Protein AF-A0A9W9X2H2-F1 (afdb_monomer_lite)

pLDDT: mean 74.84, std 13.7, range [44.25, 94.25]

Organism: NCBI:txid2819901

Radius of gyration: 15.93 Å; chains: 1; bounding box: 42×38×44 Å

Secondary structure (DSSP, 8-state):
-HHHHHTT-S----TT-EEEEE-TTSSEEEEE---S---TTT---HHHHHHHHTTS--EEE-TTS-EEEEE-B-STTTEEEPTTSPEEEEEE--SGGGTTTSTTTTPPPPTTS--HHHHHHHHHHHHHHHHHHHHHHHHHH-

Structure (mmCIF, N/CA/C/O backbone):
data_AF-A0A9W9X2H2-F1
#
_entry.id   AF-A0A9W9X2H2-F1
#
loop_
_atom_site.group_PDB
_atom_site.id
_atom_site.type_symbol
_atom_site.label_atom_id
_atom_site.label_alt_id
_atom_site.label_comp_id
_atom_site.label_asym_id
_atom_site.label_entity_id
_atom_site.label_seq_id
_atom_site.pdbx_PDB_ins_code
_atom_site.Cartn_x
_atom_site.Cartn_y
_atom_site.Cartn_z
_atom_site.occupancy
_atom_site.B_iso_or_equiv
_atom_site.auth_seq_id
_atom_site.auth_comp_id
_atom_site.auth_asym_id
_atom_site.auth_atom_id
_atom_site.pdbx_PDB_model_num
ATOM 1 N N . MET A 1 1 ? -9.889 6.282 -7.866 1.00 53.72 1 MET A N 1
ATOM 2 C CA . MET A 1 1 ? -9.322 7.041 -6.722 1.00 53.72 1 MET A CA 1
ATOM 3 C C . MET A 1 1 ? -9.933 8.408 -6.459 1.00 53.72 1 MET A C 1
ATOM 5 O O . MET A 1 1 ? -10.198 8.684 -5.300 1.00 53.72 1 MET A O 1
ATOM 9 N N . VAL A 1 2 ? -10.168 9.264 -7.461 1.00 52.53 2 VAL A N 1
ATOM 10 C CA . VAL A 1 2 ? -10.634 10.651 -7.226 1.00 52.53 2 VAL A CA 1
ATOM 11 C C . VAL A 1 2 ? -11.910 10.732 -6.373 1.00 52.53 2 VAL A C 1
ATOM 13 O O . VAL A 1 2 ? -11.973 11.534 -5.447 1.00 52.53 2 VAL A O 1
ATOM 16 N N . ALA A 1 3 ? -12.899 9.866 -6.616 1.00 53.56 3 ALA A N 1
ATOM 17 C CA . ALA A 1 3 ? -14.111 9.799 -5.793 1.00 53.56 3 ALA A CA 1
ATOM 18 C C . ALA A 1 3 ? -13.828 9.399 -4.327 1.00 53.56 3 ALA A C 1
ATOM 20 O O . ALA A 1 3 ? -14.447 9.939 -3.418 1.00 53.56 3 ALA A O 1
ATOM 21 N N . LEU A 1 4 ? -12.850 8.516 -4.088 1.00 57.25 4 LEU A N 1
ATOM 22 C CA . LEU A 1 4 ? -12.443 8.085 -2.741 1.00 57.25 4 LEU A CA 1
ATOM 23 C C . LEU A 1 4 ? -11.708 9.187 -1.980 1.00 57.25 4 LEU A C 1
ATOM 25 O O . LEU A 1 4 ? -11.921 9.355 -0.783 1.00 57.25 4 LEU A O 1
ATOM 29 N N . MET A 1 5 ? -10.874 9.955 -2.684 1.00 61.31 5 MET A N 1
ATOM 30 C CA . MET A 1 5 ? -10.209 11.134 -2.127 1.00 61.31 5 MET A CA 1
ATOM 31 C C . MET A 1 5 ? -11.241 12.216 -1.778 1.00 61.31 5 MET A C 1
ATOM 33 O O . MET A 1 5 ? -11.240 12.718 -0.657 1.00 61.31 5 MET A O 1
ATOM 37 N N . LYS A 1 6 ? -12.195 12.505 -2.683 1.00 55.41 6 LYS A N 1
ATOM 38 C CA . LYS A 1 6 ? -13.306 13.443 -2.423 1.00 55.41 6 LYS A CA 1
ATOM 39 C C . LYS A 1 6 ? -14.170 13.014 -1.232 1.00 55.41 6 LYS A C 1
ATOM 41 O O . LYS A 1 6 ? -14.561 13.857 -0.434 1.00 55.41 6 LYS A O 1
ATOM 46 N N . ALA A 1 7 ? -14.425 11.715 -1.082 1.00 58.50 7 ALA A N 1
ATOM 47 C CA . ALA A 1 7 ? -15.191 11.158 0.033 1.00 58.50 7 ALA A CA 1
ATOM 48 C C . ALA A 1 7 ? -14.388 11.036 1.347 1.00 58.50 7 ALA A C 1
ATOM 50 O O . ALA A 1 7 ? -14.921 10.531 2.331 1.00 58.50 7 ALA A O 1
ATOM 51 N N . ARG A 1 8 ? -13.114 11.470 1.377 1.00 58.75 8 ARG A N 1
ATOM 52 C CA . ARG A 1 8 ? -12.181 11.316 2.515 1.00 58.75 8 ARG A CA 1
ATOM 53 C C . ARG A 1 8 ? -11.972 9.863 2.969 1.00 58.75 8 ARG A C 1
ATOM 55 O O . ARG A 1 8 ? -11.545 9.621 4.093 1.00 58.75 8 ARG A O 1
ATOM 62 N N . VAL A 1 9 ? -12.241 8.905 2.084 1.00 52.03 9 VAL A N 1
ATOM 63 C CA . VAL A 1 9 ? -12.028 7.467 2.316 1.00 52.03 9 VAL A CA 1
ATOM 64 C C . VAL A 1 9 ? -10.550 7.108 2.139 1.00 52.03 9 VAL A C 1
ATOM 66 O O . VAL A 1 9 ? -10.048 6.209 2.803 1.00 52.03 9 VAL A O 1
ATOM 69 N N . LEU A 1 10 ? -9.834 7.838 1.275 1.00 51.19 10 LEU A N 1
ATOM 70 C CA . LEU A 1 10 ? -8.396 7.688 1.053 1.00 51.19 10 LEU A CA 1
ATOM 71 C C . LEU A 1 10 ? -7.652 8.913 1.604 1.00 51.19 10 LEU A C 1
ATOM 73 O O . LEU A 1 10 ? -7.893 10.029 1.142 1.00 51.19 10 LEU A O 1
ATOM 77 N N . LYS A 1 11 ? -6.738 8.706 2.562 1.00 56.28 11 LYS A N 1
ATOM 78 C CA . LYS A 1 11 ? -5.805 9.739 3.040 1.00 56.28 11 LYS A CA 1
ATOM 79 C C . LYS A 1 11 ? -4.448 9.563 2.365 1.00 56.28 11 LYS A C 1
ATOM 81 O O . LYS A 1 11 ? -3.912 8.460 2.344 1.00 56.28 11 LYS A O 1
ATOM 86 N N . VAL A 1 12 ? -3.899 10.655 1.839 1.00 58.06 12 VAL A N 1
ATOM 87 C CA . VAL A 1 12 ? -2.472 10.741 1.508 1.00 58.06 12 VAL A CA 1
ATOM 88 C C . VAL A 1 12 ? -1.753 10.992 2.829 1.00 58.06 12 VAL A C 1
ATOM 90 O O . VAL A 1 12 ? -2.105 11.933 3.536 1.00 58.06 12 VAL A O 1
ATOM 93 N N . LEU A 1 13 ? -0.848 10.096 3.213 1.00 56.31 13 LEU A N 1
ATOM 94 C CA . LEU A 1 13 ? -0.343 10.025 4.586 1.00 56.31 13 LEU A CA 1
ATOM 95 C C . LEU A 1 13 ? 1.057 10.624 4.776 1.00 56.31 13 LEU A C 1
ATOM 97 O O . LEU A 1 13 ? 1.567 10.573 5.888 1.00 56.31 13 LEU A O 1
ATOM 101 N N . ASN A 1 14 ? 1.677 11.203 3.746 1.00 59.59 14 ASN A N 1
ATOM 102 C CA . ASN A 1 14 ? 2.904 11.965 3.957 1.00 59.59 14 ASN A CA 1
ATOM 103 C C . ASN A 1 14 ? 2.548 13.365 4.504 1.00 59.59 14 ASN A C 1
ATOM 105 O O . ASN A 1 14 ? 1.806 14.082 3.826 1.00 59.59 14 ASN A O 1
ATOM 109 N N . PRO A 1 15 ? 3.044 13.776 5.687 1.00 55.41 15 PRO A N 1
ATOM 110 C CA . PRO A 1 15 ? 2.798 15.111 6.239 1.00 55.41 15 PRO A CA 1
ATOM 111 C C . PRO A 1 15 ? 3.217 16.255 5.306 1.00 55.41 15 PRO A C 1
ATOM 113 O O . PRO A 1 15 ? 2.592 17.315 5.331 1.00 55.41 15 PRO A O 1
ATOM 116 N N . ASP A 1 16 ? 4.214 16.019 4.449 1.00 60.78 16 ASP A N 1
ATOM 117 C CA . ASP A 1 16 ? 4.731 17.006 3.497 1.00 60.78 16 ASP A CA 1
ATOM 118 C C . ASP A 1 16 ? 4.044 16.944 2.123 1.00 60.78 16 ASP A C 1
ATOM 120 O O . ASP A 1 16 ? 4.254 17.815 1.268 1.00 60.78 16 ASP A O 1
ATOM 124 N N . SER A 1 17 ? 3.175 15.947 1.905 1.00 63.91 17 SER A N 1
ATOM 125 C CA . SER A 1 17 ? 2.376 15.857 0.686 1.00 63.91 17 SER A CA 1
ATOM 126 C C . SER A 1 17 ? 1.323 16.957 0.637 1.00 63.91 17 SER A C 1
ATOM 128 O O . SER A 1 17 ? 0.481 17.101 1.525 1.00 63.91 17 SER A O 1
ATOM 130 N N . LYS A 1 18 ? 1.301 17.693 -0.473 1.00 64.69 18 LYS A N 1
ATOM 131 C CA . LYS A 1 18 ? 0.276 18.699 -0.759 1.00 64.69 18 LYS A CA 1
ATOM 132 C C . LYS A 1 18 ? -0.683 18.167 -1.808 1.00 64.69 18 LYS A C 1
ATOM 134 O O . LYS A 1 18 ? -0.280 17.847 -2.920 1.00 64.69 18 LYS A O 1
ATOM 139 N N . VAL A 1 19 ? -1.966 18.112 -1.463 1.00 65.88 19 VAL A N 1
ATOM 140 C CA . VAL A 1 19 ? -3.036 17.800 -2.415 1.00 65.88 19 VAL A CA 1
ATOM 141 C C . VAL A 1 19 ? -3.649 19.113 -2.889 1.00 65.88 19 VAL A C 1
ATOM 143 O O . VAL A 1 19 ? -4.226 19.849 -2.091 1.00 65.88 19 VAL A O 1
ATOM 146 N N . THR A 1 20 ? -3.526 19.419 -4.176 1.00 70.19 20 THR A N 1
ATOM 147 C CA . THR A 1 20 ? -4.070 20.637 -4.785 1.00 70.19 20 THR A CA 1
ATOM 148 C C . THR A 1 20 ? -5.021 20.294 -5.923 1.00 70.19 20 THR A C 1
ATOM 150 O O . THR A 1 20 ? -4.854 19.305 -6.635 1.00 70.19 20 THR A O 1
ATOM 153 N N . TRP A 1 21 ? -6.064 21.102 -6.084 1.00 69.44 21 TRP A N 1
ATOM 154 C CA . TRP A 1 21 ? -6.898 21.064 -7.280 1.00 69.44 21 TRP A CA 1
ATOM 155 C C . TRP A 1 21 ? -6.204 21.867 -8.381 1.00 69.44 21 TRP A C 1
ATOM 157 O O . TRP A 1 21 ? -5.771 22.992 -8.131 1.00 69.44 21 TRP A O 1
ATOM 167 N N . ASN A 1 22 ? -6.080 21.297 -9.579 1.00 67.00 22 ASN A N 1
ATOM 168 C CA . ASN A 1 22 ? -5.506 21.974 -10.734 1.00 67.00 22 ASN A CA 1
ATOM 169 C C . ASN A 1 22 ? -6.512 22.003 -11.890 1.00 67.00 22 ASN A C 1
ATOM 171 O O . ASN A 1 22 ? -7.036 20.972 -12.311 1.00 67.00 22 ASN A O 1
ATOM 175 N N . GLU A 1 23 ? -6.757 23.203 -12.411 1.00 68.62 23 GLU A N 1
ATOM 176 C CA . GLU A 1 23 ? -7.666 23.458 -13.533 1.00 68.62 23 GLU A CA 1
ATOM 177 C C . GLU A 1 23 ? -6.936 23.601 -14.876 1.00 68.62 23 GLU A C 1
ATOM 179 O O . GLU A 1 23 ? -7.564 23.529 -15.932 1.00 68.62 23 GLU A O 1
ATOM 184 N N . ARG A 1 24 ? -5.604 23.755 -14.875 1.00 50.22 24 ARG A N 1
ATOM 185 C CA . ARG A 1 24 ? -4.809 23.776 -16.108 1.00 50.22 24 ARG A CA 1
ATOM 186 C C . ARG A 1 24 ? -4.524 22.347 -16.572 1.00 50.22 24 ARG A C 1
ATOM 188 O O . ARG A 1 24 ? -3.824 21.607 -15.889 1.00 50.22 24 ARG A O 1
ATOM 195 N N . ASN A 1 25 ? -4.996 22.027 -17.781 1.00 44.25 25 ASN A N 1
ATOM 196 C CA . ASN A 1 25 ? -4.807 20.766 -18.522 1.00 44.25 25 ASN A CA 1
ATOM 197 C C . ASN A 1 25 ? -5.669 19.578 -18.061 1.00 44.25 25 ASN A C 1
ATOM 199 O O . ASN A 1 25 ? -5.167 18.472 -17.876 1.00 44.25 25 ASN A O 1
ATOM 203 N N . GLY A 1 26 ? -6.981 19.796 -17.947 1.00 53.31 26 GLY A N 1
ATOM 204 C CA . GLY A 1 26 ? -7.939 18.759 -17.563 1.00 53.31 26 GLY A CA 1
ATOM 205 C C . GLY A 1 26 ? -8.103 18.743 -16.051 1.00 53.31 26 GLY A C 1
ATOM 206 O O . GLY A 1 26 ? -7.243 18.263 -15.323 1.00 53.31 26 GLY A O 1
ATOM 207 N N . SER A 1 27 ? -9.206 19.323 -15.592 1.00 57.75 27 SER A N 1
ATOM 208 C CA . SER A 1 27 ? -9.572 19.478 -14.186 1.00 57.75 27 SER A CA 1
ATOM 209 C C . SER A 1 27 ? -9.315 18.206 -13.367 1.00 57.75 27 SER A C 1
ATOM 211 O O . SER A 1 27 ? -9.953 17.171 -13.575 1.00 57.75 27 SER A O 1
ATOM 213 N N . GLY A 1 28 ? -8.380 18.283 -12.416 1.00 64.44 28 GLY A N 1
ATOM 214 C CA . GLY A 1 28 ? -7.903 17.120 -11.674 1.00 64.44 28 GLY A CA 1
ATOM 215 C C . GLY A 1 28 ? -7.256 17.460 -10.334 1.00 64.44 28 GLY A C 1
ATOM 216 O O . GLY A 1 28 ? -6.945 18.608 -10.031 1.00 64.44 28 GLY A O 1
ATOM 217 N N . TRP A 1 29 ? -7.066 16.431 -9.509 1.00 60.28 29 TRP A N 1
ATOM 218 C CA . TRP A 1 29 ? -6.305 16.541 -8.266 1.00 60.28 29 TRP A CA 1
ATOM 219 C C . TRP A 1 29 ? -4.843 16.207 -8.531 1.00 60.28 29 TRP A C 1
ATOM 221 O O . TRP A 1 29 ? -4.544 15.137 -9.062 1.00 60.28 29 TRP A O 1
ATOM 231 N N . THR A 1 30 ? -3.950 17.088 -8.102 1.00 62.84 30 THR A N 1
ATOM 232 C CA . THR A 1 30 ? -2.511 16.851 -8.067 1.00 62.84 30 THR A CA 1
ATOM 233 C C . THR A 1 30 ? -2.103 16.558 -6.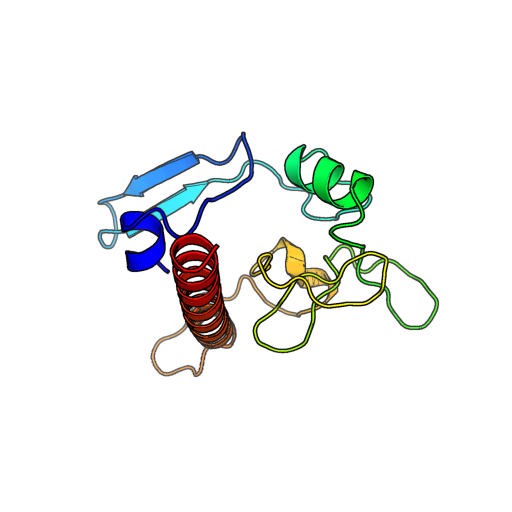634 1.00 62.84 30 THR A C 1
ATOM 235 O O . THR A 1 30 ? -2.481 17.276 -5.711 1.00 62.84 30 THR A O 1
ATOM 238 N N . VAL A 1 31 ? -1.326 15.496 -6.444 1.00 61.09 31 VAL A N 1
ATOM 239 C CA . VAL A 1 31 ? -0.629 15.234 -5.186 1.00 61.09 31 VAL A CA 1
ATOM 240 C C . VAL A 1 31 ? 0.842 15.509 -5.443 1.00 61.09 31 VAL A C 1
ATOM 242 O O . VAL A 1 31 ? 1.452 14.834 -6.270 1.00 61.09 31 VAL A O 1
ATOM 245 N N . THR A 1 32 ? 1.389 16.518 -4.777 1.00 61.25 32 THR A N 1
ATOM 246 C CA . THR A 1 32 ? 2.817 16.824 -4.820 1.00 61.25 32 THR A CA 1
ATOM 247 C C . THR A 1 32 ? 3.452 16.268 -3.561 1.00 61.25 32 THR A C 1
ATOM 249 O O . THR A 1 32 ? 3.108 16.700 -2.462 1.00 61.25 32 THR A O 1
ATOM 252 N N . ASP A 1 33 ? 4.372 15.331 -3.736 1.00 59.47 33 ASP A N 1
ATOM 253 C CA . ASP A 1 33 ? 5.214 14.799 -2.673 1.00 59.47 33 ASP A CA 1
ATOM 254 C C . ASP A 1 33 ? 6.650 15.311 -2.888 1.00 59.47 33 ASP A C 1
ATOM 256 O O . ASP A 1 33 ? 7.114 15.376 -4.028 1.00 59.47 33 ASP A O 1
ATOM 260 N N . GLN A 1 34 ? 7.316 15.748 -1.818 1.00 54.19 34 GLN A N 1
ATOM 261 C CA . GLN A 1 34 ? 8.693 16.255 -1.863 1.00 54.19 34 GLN A CA 1
ATOM 262 C C . GLN A 1 34 ? 9.733 15.145 -1.648 1.00 54.19 34 GLN A C 1
ATOM 264 O O . GLN A 1 34 ? 10.929 15.376 -1.838 1.00 54.19 34 GLN A O 1
ATOM 269 N N . ASP A 1 35 ? 9.302 13.926 -1.314 1.00 54.62 35 ASP A N 1
ATOM 270 C CA . ASP A 1 35 ? 10.214 12.836 -0.997 1.00 54.62 35 ASP A CA 1
ATOM 271 C C . ASP A 1 35 ? 10.732 12.126 -2.251 1.00 54.62 35 ASP A C 1
ATOM 273 O O . ASP A 1 35 ? 10.168 11.155 -2.753 1.00 54.62 35 ASP A O 1
ATOM 277 N N . GLY A 1 36 ? 11.903 12.563 -2.718 1.00 49.75 36 GLY A N 1
ATOM 278 C CA . GLY A 1 36 ? 12.675 11.873 -3.759 1.00 49.75 36 GLY A CA 1
ATOM 279 C C . GLY A 1 36 ? 13.284 10.529 -3.320 1.00 49.75 36 GLY A C 1
ATOM 280 O O . GLY A 1 36 ? 13.932 9.864 -4.125 1.00 49.75 36 GLY A O 1
ATOM 281 N N . LYS A 1 37 ? 13.109 10.118 -2.054 1.00 56.47 37 LYS A N 1
ATOM 282 C CA . LYS A 1 37 ? 13.650 8.869 -1.489 1.00 56.47 37 LYS A CA 1
ATOM 283 C C . LYS A 1 37 ? 12.519 7.971 -0.984 1.00 56.47 37 LYS A C 1
ATOM 285 O O . LYS A 1 37 ? 12.251 7.888 0.214 1.00 56.47 37 LYS A O 1
ATOM 290 N N . SER A 1 38 ? 11.882 7.260 -1.908 1.00 63.34 38 SER A N 1
ATOM 291 C CA . SER A 1 38 ? 10.831 6.279 -1.614 1.00 63.34 38 SER A CA 1
ATOM 292 C C . SER A 1 38 ? 11.353 4.950 -1.039 1.00 63.34 38 SER A C 1
ATOM 294 O O . SER A 1 38 ? 10.552 4.096 -0.662 1.00 63.34 38 SER A O 1
ATOM 296 N N . ASN A 1 39 ? 12.681 4.775 -0.949 1.00 73.31 39 ASN A N 1
ATOM 297 C CA . ASN A 1 39 ? 13.301 3.579 -0.378 1.00 73.31 39 ASN A CA 1
ATOM 298 C C . ASN A 1 39 ? 13.062 3.520 1.142 1.00 73.31 39 ASN A C 1
ATOM 300 O O . ASN A 1 39 ? 13.609 4.367 1.848 1.00 73.31 39 ASN A O 1
ATOM 304 N N . PRO A 1 40 ? 12.363 2.496 1.670 1.00 74.00 40 PRO A N 1
ATOM 305 C CA . PRO A 1 40 ? 12.032 2.399 3.093 1.00 74.00 40 PRO A CA 1
ATOM 306 C C . PRO A 1 40 ? 13.260 2.388 4.022 1.00 74.00 40 PRO A C 1
ATOM 308 O O . PRO A 1 40 ? 13.201 2.928 5.119 1.00 74.00 40 PRO A O 1
ATOM 311 N N . VAL A 1 41 ? 14.398 1.847 3.589 1.00 76.94 41 VAL A N 1
ATOM 312 C CA . VAL A 1 41 ? 15.644 1.790 4.374 1.00 76.94 41 VAL A CA 1
ATOM 313 C C . VAL A 1 41 ? 16.368 3.142 4.423 1.00 76.94 41 VAL A C 1
ATOM 315 O O . VAL A 1 41 ? 17.100 3.423 5.368 1.00 76.94 41 VAL A O 1
ATOM 318 N N . LYS A 1 42 ? 16.187 3.993 3.406 1.00 78.19 42 LYS A N 1
ATOM 319 C CA . LYS A 1 42 ? 16.911 5.274 3.253 1.00 78.19 42 LYS A CA 1
ATOM 320 C C . LYS A 1 42 ? 15.996 6.499 3.289 1.00 78.19 42 LYS A C 1
ATOM 322 O O . LYS A 1 42 ? 16.442 7.602 2.966 1.00 78.19 42 LYS A O 1
ATOM 327 N N . THR A 1 43 ? 14.720 6.303 3.603 1.00 73.88 43 THR A N 1
ATOM 328 C CA . THR A 1 43 ? 13.712 7.356 3.532 1.00 73.88 43 THR A CA 1
ATOM 329 C C . THR A 1 43 ? 13.811 8.290 4.729 1.00 73.88 43 THR A C 1
ATOM 331 O O . THR A 1 43 ? 14.077 7.877 5.859 1.00 73.88 43 THR A O 1
ATOM 334 N N . GLU A 1 44 ? 13.580 9.574 4.480 1.00 75.19 44 GLU A N 1
ATOM 335 C CA . GLU A 1 44 ? 13.428 10.571 5.537 1.00 75.19 44 GLU A CA 1
ATOM 336 C C . GLU A 1 44 ? 11.958 10.790 5.917 1.00 75.19 44 GLU A C 1
ATOM 338 O O . GLU A 1 44 ? 11.702 11.335 6.992 1.00 75.19 44 GLU A O 1
ATOM 343 N N . ASN A 1 45 ? 11.036 10.243 5.116 1.00 75.19 45 ASN A N 1
ATOM 344 C CA . ASN A 1 45 ? 9.592 10.301 5.280 1.00 75.19 45 ASN A CA 1
ATOM 345 C C . ASN A 1 45 ? 9.158 9.743 6.645 1.00 75.19 45 ASN A C 1
ATOM 347 O O . ASN A 1 45 ? 9.386 8.570 6.963 1.00 75.19 45 ASN A O 1
ATOM 351 N N . SER A 1 46 ? 8.518 10.586 7.452 1.00 78.19 46 SER A N 1
ATOM 352 C CA . SER A 1 46 ? 8.087 10.241 8.811 1.00 78.19 46 SER A CA 1
ATOM 353 C C . SER A 1 46 ? 7.052 9.117 8.836 1.00 78.19 46 SER A C 1
ATOM 355 O O . SER A 1 46 ? 7.178 8.206 9.648 1.00 78.19 46 SER A O 1
ATOM 357 N N . LEU A 1 47 ? 6.100 9.095 7.898 1.00 78.56 47 LEU A N 1
ATOM 358 C CA . LEU A 1 47 ? 5.127 8.006 7.795 1.00 78.56 47 LEU A CA 1
ATOM 359 C C . LEU A 1 47 ? 5.814 6.660 7.544 1.00 78.56 47 LEU A C 1
ATOM 361 O O . LEU A 1 47 ? 5.489 5.674 8.201 1.00 78.56 47 LEU A O 1
ATOM 365 N N . LEU A 1 48 ? 6.733 6.586 6.579 1.00 79.50 48 LEU A N 1
ATOM 366 C CA . LEU A 1 48 ? 7.415 5.329 6.273 1.00 79.50 48 LEU A CA 1
ATOM 367 C C . LEU A 1 48 ? 8.280 4.867 7.451 1.00 79.50 48 LEU A C 1
ATOM 369 O O . LEU A 1 48 ? 8.269 3.678 7.770 1.00 79.50 48 LEU A O 1
ATOM 373 N N . LYS A 1 49 ? 8.960 5.792 8.142 1.00 83.12 49 LYS A N 1
ATOM 374 C CA . LYS A 1 49 ? 9.691 5.491 9.385 1.00 83.12 49 LYS A CA 1
ATOM 375 C C . LYS A 1 49 ? 8.773 4.928 10.469 1.00 83.12 49 LYS A C 1
ATOM 377 O O . LYS A 1 49 ? 9.124 3.929 11.097 1.00 83.12 49 LYS A O 1
ATOM 382 N N . ASP A 1 50 ? 7.597 5.515 10.661 1.00 85.69 50 ASP A N 1
ATOM 383 C CA . ASP A 1 50 ? 6.624 5.055 11.654 1.00 85.69 50 ASP A CA 1
ATOM 384 C C . ASP A 1 50 ? 6.052 3.681 11.291 1.00 85.69 50 ASP A C 1
ATOM 386 O O . ASP A 1 50 ? 5.942 2.802 12.148 1.00 85.69 50 ASP A O 1
ATOM 390 N N . LEU A 1 51 ? 5.734 3.444 10.016 1.00 87.56 51 LEU A N 1
ATOM 391 C CA . LEU A 1 51 ? 5.248 2.145 9.544 1.00 87.56 51 LEU A CA 1
ATOM 392 C C . LEU A 1 51 ? 6.299 1.039 9.711 1.00 87.56 51 LEU A C 1
ATOM 394 O O . LEU A 1 51 ? 5.943 -0.070 10.108 1.00 87.56 51 LEU A O 1
ATOM 398 N N . LEU A 1 52 ? 7.581 1.335 9.477 1.00 87.81 52 LEU A N 1
ATOM 399 C CA . LEU A 1 52 ? 8.681 0.398 9.731 1.00 87.81 52 LEU A CA 1
ATOM 400 C C . LEU A 1 52 ? 8.860 0.143 11.230 1.00 87.81 52 LEU A C 1
ATOM 402 O O . LEU A 1 52 ? 8.927 -1.005 11.664 1.00 87.81 52 LEU A O 1
ATOM 406 N N . THR A 1 53 ? 8.877 1.207 12.036 1.00 89.88 53 THR A N 1
ATOM 407 C CA . THR A 1 53 ? 9.056 1.120 13.495 1.00 89.88 53 THR A CA 1
ATOM 408 C C . THR A 1 53 ? 7.918 0.336 14.150 1.00 89.88 53 THR A C 1
ATOM 410 O O . THR A 1 53 ? 8.148 -0.483 15.038 1.00 89.88 53 THR A O 1
ATOM 413 N N . THR A 1 54 ? 6.687 0.529 13.672 1.00 89.56 54 THR A N 1
ATOM 414 C CA . THR A 1 54 ? 5.494 -0.201 14.131 1.00 89.56 54 THR A CA 1
ATOM 415 C C . THR A 1 54 ? 5.304 -1.555 13.444 1.00 89.56 54 THR A C 1
ATOM 417 O O . THR A 1 54 ? 4.290 -2.212 13.671 1.00 89.56 54 THR A O 1
ATOM 420 N N . LYS A 1 55 ? 6.274 -1.997 12.628 1.00 91.50 55 LYS A N 1
ATOM 421 C CA . LYS A 1 55 ? 6.278 -3.288 11.918 1.00 91.50 55 LYS A CA 1
ATOM 422 C C . LYS A 1 55 ? 5.101 -3.502 10.960 1.00 91.50 55 LYS A C 1
ATOM 424 O O . LYS A 1 55 ? 4.797 -4.630 10.569 1.00 91.50 55 LYS A O 1
ATOM 429 N N . GLN A 1 56 ? 4.442 -2.421 10.558 1.00 89.19 56 GLN A N 1
ATOM 430 C CA . GLN A 1 56 ? 3.313 -2.442 9.631 1.00 89.19 56 GLN A CA 1
ATOM 431 C C . GLN A 1 56 ? 3.743 -2.545 8.166 1.00 89.19 56 GLN A C 1
ATOM 433 O O . GLN A 1 56 ? 2.904 -2.825 7.307 1.00 89.19 56 GLN A O 1
ATOM 438 N N . CYS A 1 57 ? 5.027 -2.338 7.875 1.00 90.38 57 CYS A N 1
ATOM 439 C CA . CYS A 1 57 ? 5.616 -2.587 6.568 1.00 90.38 57 CYS A CA 1
ATOM 440 C C . CYS A 1 57 ? 7.040 -3.144 6.688 1.00 90.38 57 CYS A C 1
ATOM 442 O O . CYS A 1 57 ? 7.656 -3.076 7.753 1.00 90.38 57 CYS A O 1
ATOM 444 N N . ARG A 1 58 ? 7.569 -3.669 5.579 1.00 90.69 58 ARG A N 1
ATOM 445 C CA . ARG A 1 58 ? 8.977 -4.062 5.446 1.00 90.69 58 ARG A CA 1
ATOM 446 C C . ARG A 1 58 ? 9.527 -3.752 4.045 1.00 90.69 58 ARG A C 1
ATOM 448 O O . ARG A 1 58 ? 8.738 -3.680 3.095 1.00 90.69 58 ARG A O 1
ATOM 455 N N . PRO A 1 59 ? 10.856 -3.608 3.889 1.00 90.12 59 PRO A N 1
ATOM 456 C CA . PRO A 1 59 ? 11.489 -3.530 2.577 1.00 90.12 59 PRO A CA 1
ATOM 457 C C . PRO A 1 59 ? 11.245 -4.794 1.747 1.00 90.12 59 PRO A C 1
ATOM 459 O O . PRO A 1 59 ? 11.160 -5.910 2.277 1.00 90.12 59 PRO A O 1
ATOM 462 N N . ASP A 1 60 ? 11.140 -4.609 0.437 1.00 88.81 60 ASP A N 1
ATOM 463 C CA . ASP A 1 60 ? 11.159 -5.690 -0.536 1.00 88.81 60 ASP A CA 1
ATOM 464 C C . ASP A 1 60 ? 12.600 -6.142 -0.800 1.00 88.81 60 ASP A C 1
ATOM 466 O O . ASP A 1 60 ? 13.516 -5.331 -0.950 1.00 88.81 60 ASP A O 1
ATOM 470 N N . THR A 1 61 ? 12.812 -7.455 -0.844 1.00 87.75 61 THR A N 1
ATOM 471 C CA . THR A 1 61 ? 14.142 -8.050 -0.976 1.00 87.75 61 THR A CA 1
ATOM 472 C C . THR A 1 61 ? 14.166 -9.073 -2.101 1.00 87.75 61 THR A C 1
ATOM 474 O O . THR A 1 61 ? 13.240 -9.865 -2.275 1.00 87.75 61 THR A O 1
ATOM 477 N N . ARG A 1 62 ? 15.251 -9.080 -2.882 1.00 82.06 62 ARG A N 1
ATOM 478 C CA . ARG A 1 62 ? 15.469 -10.094 -3.925 1.00 82.06 62 ARG A CA 1
ATOM 479 C C . ARG A 1 62 ? 15.970 -11.401 -3.329 1.00 82.06 62 ARG A C 1
ATOM 481 O O . ARG A 1 62 ? 16.473 -11.447 -2.204 1.00 82.06 62 ARG A O 1
ATOM 488 N N . ALA A 1 63 ? 15.933 -12.456 -4.143 1.00 76.06 63 ALA A N 1
ATOM 489 C CA . ALA A 1 63 ? 16.689 -13.674 -3.874 1.00 76.06 63 ALA A CA 1
ATOM 490 C C . ALA A 1 63 ? 18.164 -13.313 -3.602 1.00 76.06 63 ALA A C 1
ATOM 492 O O . ALA A 1 63 ? 18.809 -12.661 -4.423 1.00 76.06 63 ALA A O 1
ATOM 493 N N . GLY A 1 64 ? 18.664 -13.672 -2.416 1.00 75.94 64 GLY A N 1
ATOM 494 C CA . GLY A 1 64 ? 19.986 -13.260 -1.926 1.00 75.94 64 GLY A CA 1
ATOM 495 C C . GLY A 1 64 ? 19.985 -12.093 -0.928 1.00 75.94 64 GLY A C 1
ATOM 496 O O . GLY A 1 64 ? 21.053 -11.687 -0.487 1.00 75.94 64 GLY A O 1
ATOM 497 N N . GLY A 1 65 ? 18.817 -11.562 -0.546 1.00 79.94 65 GLY A N 1
ATOM 498 C CA . GLY A 1 65 ? 18.670 -10.631 0.583 1.00 79.94 65 GLY A CA 1
ATOM 499 C C . GLY A 1 65 ? 18.992 -9.166 0.283 1.00 79.94 65 GLY A C 1
ATOM 500 O O . GLY A 1 65 ? 19.025 -8.352 1.202 1.00 79.94 65 GLY A O 1
ATOM 501 N N . SER A 1 66 ? 19.211 -8.806 -0.983 1.00 80.38 66 SER A N 1
ATOM 502 C CA . SER A 1 66 ? 19.421 -7.407 -1.370 1.00 80.38 66 SER A CA 1
ATOM 503 C C . SER A 1 66 ? 18.101 -6.633 -1.398 1.00 80.38 66 SER A C 1
ATOM 505 O O . SER A 1 66 ? 17.127 -7.086 -2.001 1.00 80.38 66 SER A O 1
ATOM 507 N N . ASP A 1 67 ? 18.086 -5.463 -0.755 1.00 82.38 67 AS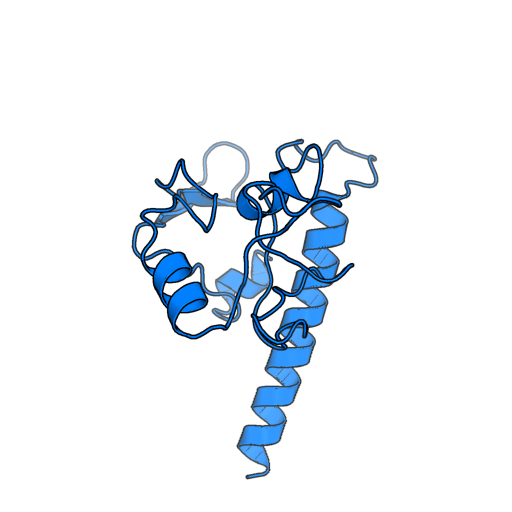P A N 1
ATOM 508 C CA . ASP A 1 67 ? 16.975 -4.506 -0.793 1.00 82.38 67 ASP A CA 1
ATOM 509 C C . ASP A 1 67 ? 16.764 -3.982 -2.223 1.00 82.38 67 ASP A C 1
ATOM 511 O O . ASP A 1 67 ? 17.714 -3.562 -2.893 1.00 82.38 67 ASP A O 1
ATOM 515 N N . THR A 1 68 ? 15.519 -4.007 -2.699 1.00 82.81 68 THR A N 1
ATOM 516 C CA . THR A 1 68 ? 15.146 -3.438 -4.004 1.00 82.81 68 THR A CA 1
ATOM 517 C C . THR A 1 68 ? 14.897 -1.936 -3.946 1.00 82.81 68 THR A C 1
ATOM 519 O O . THR A 1 68 ? 14.812 -1.284 -4.987 1.00 82.81 68 THR A O 1
ATOM 522 N N . GLY A 1 69 ? 14.782 -1.383 -2.741 1.00 79.81 69 GLY A N 1
ATOM 523 C CA . GLY A 1 69 ? 14.363 -0.018 -2.477 1.00 79.81 69 GLY A CA 1
ATOM 524 C C . GLY A 1 69 ? 12.862 0.204 -2.621 1.00 79.81 69 GLY A C 1
ATOM 525 O O . GLY A 1 69 ? 12.439 1.355 -2.670 1.00 79.81 69 GLY A O 1
ATOM 526 N N . ALA A 1 70 ? 12.062 -0.861 -2.685 1.00 84.12 70 ALA A N 1
ATOM 527 C CA . ALA A 1 70 ? 10.606 -0.794 -2.652 1.00 84.12 70 ALA A CA 1
ATOM 528 C C . ALA A 1 70 ? 10.041 -1.319 -1.329 1.00 84.12 70 AL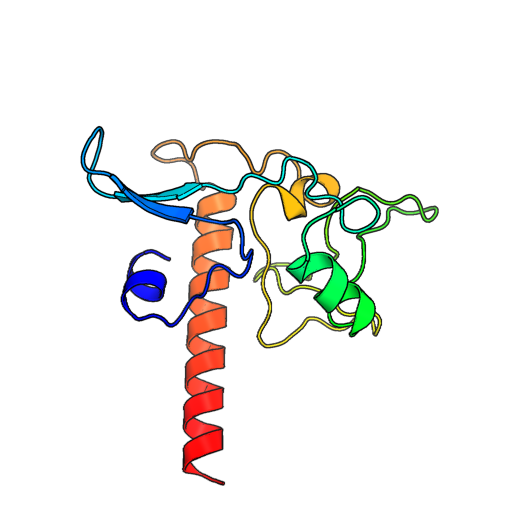A A C 1
ATOM 530 O O . ALA A 1 70 ? 10.720 -1.991 -0.554 1.00 84.12 70 ALA A O 1
ATOM 531 N N . LEU A 1 71 ? 8.761 -1.037 -1.089 1.00 87.88 71 LEU A N 1
ATOM 532 C CA . LEU A 1 71 ? 7.984 -1.742 -0.073 1.00 87.88 71 LEU A CA 1
ATOM 533 C C . LEU A 1 71 ? 7.621 -3.149 -0.548 1.00 87.88 71 LEU A C 1
ATOM 535 O O . LEU A 1 71 ? 7.216 -3.340 -1.697 1.00 87.88 71 LEU A O 1
ATOM 539 N N . ALA A 1 72 ? 7.681 -4.117 0.367 1.00 90.19 72 ALA A N 1
ATOM 540 C CA . ALA A 1 72 ? 7.136 -5.442 0.122 1.00 90.19 72 ALA A CA 1
ATOM 541 C C . ALA A 1 72 ? 5.611 -5.365 0.005 1.00 90.19 72 ALA A C 1
ATOM 543 O O . ALA A 1 72 ? 4.931 -4.760 0.842 1.00 90.19 72 ALA A O 1
ATOM 544 N N . MET A 1 73 ? 5.065 -6.008 -1.025 1.00 90.75 73 MET A N 1
ATOM 545 C CA . MET A 1 73 ? 3.631 -6.018 -1.293 1.00 90.75 73 MET A CA 1
ATOM 546 C C . MET A 1 73 ? 3.141 -7.410 -1.667 1.00 90.75 73 MET A C 1
ATOM 548 O O . MET A 1 73 ? 3.876 -8.221 -2.230 1.00 90.75 73 MET A O 1
ATOM 552 N N . SER A 1 74 ? 1.865 -7.669 -1.399 1.00 90.31 74 SER A N 1
ATOM 553 C CA . SER A 1 74 ? 1.168 -8.790 -2.015 1.00 90.31 74 SER A CA 1
ATOM 554 C C . SER A 1 74 ? 1.021 -8.557 -3.522 1.00 90.31 74 SER A C 1
ATOM 556 O O . SER A 1 74 ? 1.003 -7.404 -3.953 1.00 90.31 74 SER A O 1
ATOM 558 N N . PRO A 1 75 ? 0.756 -9.605 -4.322 1.00 87.00 75 PRO A N 1
ATOM 559 C CA . PRO A 1 75 ? 0.107 -9.423 -5.620 1.00 87.00 75 PRO A CA 1
ATOM 560 C C . PRO A 1 75 ? -1.187 -8.598 -5.489 1.00 87.00 75 PRO A C 1
ATOM 562 O O . PRO A 1 75 ? -1.691 -8.412 -4.372 1.00 87.00 75 PRO A O 1
ATOM 565 N N . MET A 1 76 ? -1.745 -8.121 -6.612 1.00 83.38 76 MET A N 1
ATOM 566 C CA . MET A 1 76 ? -2.998 -7.345 -6.642 1.00 83.38 76 MET A CA 1
ATOM 567 C C . MET A 1 76 ? -4.007 -7.851 -5.591 1.00 83.38 76 MET A C 1
ATOM 569 O O . MET A 1 76 ? -4.358 -9.033 -5.607 1.00 83.38 76 MET A O 1
ATOM 573 N N . PRO A 1 77 ? -4.452 -6.984 -4.658 1.00 87.94 77 PRO A N 1
ATOM 574 C CA . PRO A 1 77 ? -4.558 -5.531 -4.798 1.00 87.94 77 PRO A CA 1
ATOM 575 C C . PRO A 1 77 ? -3.428 -4.721 -4.133 1.00 87.94 77 PRO A C 1
ATOM 577 O O . PRO A 1 77 ? -3.700 -3.632 -3.649 1.00 87.94 77 PRO A O 1
ATOM 580 N N . GLU A 1 78 ? -2.180 -5.199 -4.107 1.00 87.56 78 GLU A N 1
ATOM 581 C CA . GLU A 1 78 ? -1.017 -4.373 -3.704 1.00 87.56 78 GLU A CA 1
ATOM 582 C C . GLU A 1 78 ? -1.030 -3.933 -2.244 1.00 87.56 78 GLU A C 1
ATOM 584 O O . GLU A 1 78 ? -0.755 -2.784 -1.885 1.00 87.56 78 GLU A O 1
ATOM 589 N N . ARG A 1 79 ? -1.391 -4.878 -1.378 1.00 91.56 79 ARG A N 1
ATOM 590 C CA . ARG A 1 79 ? -1.376 -4.666 0.064 1.00 91.56 79 ARG A CA 1
ATOM 591 C C . ARG A 1 79 ? 0.060 -4.633 0.543 1.00 91.56 79 ARG A C 1
ATOM 593 O O . ARG A 1 79 ? 0.839 -5.517 0.192 1.00 91.56 79 ARG A O 1
ATOM 600 N N . VAL A 1 80 ? 0.383 -3.656 1.379 1.00 91.50 80 VAL A N 1
ATOM 601 C CA . VAL A 1 80 ? 1.694 -3.593 2.028 1.00 91.50 80 VAL A CA 1
ATOM 602 C C . VAL A 1 80 ? 1.852 -4.801 2.941 1.00 91.50 80 VAL A C 1
ATOM 604 O O . VAL A 1 80 ? 0.924 -5.155 3.665 1.00 91.50 80 VAL A O 1
ATOM 607 N N . VAL A 1 81 ? 3.007 -5.452 2.886 1.00 93.56 81 VAL A N 1
ATOM 608 C CA . VAL A 1 81 ? 3.319 -6.622 3.707 1.00 93.56 81 VAL A CA 1
ATOM 609 C C . VAL A 1 81 ? 4.034 -6.168 4.975 1.00 93.56 81 VAL A C 1
ATOM 611 O O . VAL A 1 81 ? 5.006 -5.417 4.899 1.00 93.56 81 VAL A O 1
ATOM 614 N N . GLY A 1 82 ? 3.541 -6.619 6.129 1.00 92.62 82 GLY A N 1
ATOM 615 C CA . GLY A 1 82 ? 4.162 -6.373 7.428 1.00 92.62 82 GLY A CA 1
ATOM 616 C C . GLY A 1 82 ? 5.439 -7.188 7.641 1.00 92.62 82 GLY A C 1
ATOM 617 O O . GLY A 1 82 ? 5.788 -8.066 6.846 1.00 92.62 82 GLY A O 1
ATOM 618 N N . ASP A 1 83 ? 6.126 -6.919 8.751 1.00 91.94 83 ASP A N 1
ATOM 619 C CA . ASP A 1 83 ? 7.316 -7.682 9.171 1.00 91.94 83 ASP A CA 1
ATOM 620 C C . ASP A 1 83 ? 6.993 -9.169 9.422 1.00 91.94 83 ASP A C 1
ATOM 622 O O . ASP A 1 83 ? 7.823 -10.051 9.231 1.00 91.94 83 ASP A O 1
ATOM 626 N N . ASP A 1 84 ? 5.734 -9.467 9.755 1.00 92.12 84 ASP A N 1
ATOM 627 C CA . ASP A 1 84 ? 5.204 -10.824 9.919 1.00 92.12 84 ASP A CA 1
ATOM 628 C C . ASP A 1 84 ? 4.968 -11.573 8.592 1.00 92.12 84 ASP A C 1
ATOM 630 O O . ASP A 1 84 ? 4.486 -12.709 8.588 1.00 92.12 84 ASP A O 1
ATOM 634 N N . GLY A 1 85 ? 5.271 -10.937 7.458 1.00 92.31 85 GLY A N 1
ATOM 635 C CA . GLY A 1 85 ? 5.072 -11.493 6.126 1.00 92.31 85 GLY A CA 1
ATOM 636 C C . GLY A 1 85 ? 3.616 -11.490 5.658 1.00 92.31 85 GLY A C 1
ATOM 637 O O . GLY A 1 85 ? 3.338 -12.005 4.572 1.00 92.31 85 GLY A O 1
ATOM 638 N N . LYS A 1 86 ? 2.683 -10.901 6.418 1.00 94.25 86 LYS A N 1
ATOM 639 C CA . LYS A 1 86 ? 1.262 -10.882 6.065 1.00 94.25 86 LYS A CA 1
ATOM 640 C C . LYS A 1 86 ? 0.864 -9.577 5.374 1.00 94.25 86 LYS A C 1
ATOM 642 O O . LYS A 1 86 ? 1.302 -8.497 5.772 1.00 94.25 86 LYS A O 1
ATOM 647 N N . PRO A 1 87 ? -0.004 -9.643 4.350 1.00 93.62 87 PRO A N 1
ATOM 648 C CA . PRO A 1 87 ? -0.584 -8.450 3.748 1.00 93.62 87 PRO A CA 1
ATOM 649 C C . PRO A 1 87 ? -1.473 -7.689 4.740 1.00 93.62 87 PRO A C 1
ATOM 651 O O . PRO A 1 87 ? -2.390 -8.257 5.334 1.00 93.62 87 PRO A O 1
ATOM 654 N N . ASN A 1 88 ? -1.249 -6.385 4.868 1.00 90.50 88 ASN A N 1
ATOM 655 C CA . ASN A 1 88 ? -2.037 -5.505 5.715 1.00 90.50 88 ASN A CA 1
ATOM 656 C C . ASN A 1 88 ? -3.445 -5.292 5.125 1.00 90.50 88 ASN A C 1
ATOM 658 O O . ASN A 1 88 ? -3.637 -5.078 3.921 1.00 90.50 88 ASN A O 1
ATOM 662 N N . VAL A 1 89 ? -4.457 -5.350 5.989 1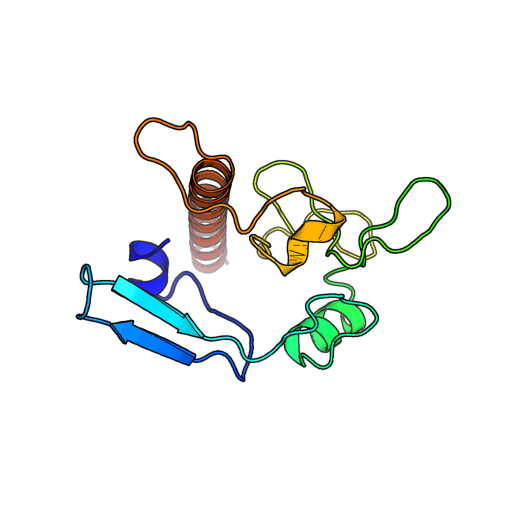.00 87.12 89 VAL A N 1
ATOM 663 C CA . VAL A 1 89 ? -5.869 -5.237 5.598 1.00 87.12 89 VAL A CA 1
ATOM 664 C C . VAL A 1 89 ? -6.282 -3.811 5.217 1.00 87.12 89 VAL A C 1
ATOM 666 O O . VAL A 1 89 ? -7.152 -3.646 4.361 1.00 87.12 89 VAL A O 1
ATOM 669 N N . GLY A 1 90 ? -5.637 -2.789 5.779 1.00 84.81 90 GLY A N 1
ATOM 670 C CA . GLY A 1 90 ? -5.965 -1.376 5.560 1.00 84.81 90 GLY A CA 1
ATOM 671 C C . GLY A 1 90 ? -4.915 -0.581 4.784 1.00 84.81 90 GLY A C 1
ATOM 672 O O . GLY A 1 90 ? -5.185 0.561 4.418 1.00 84.81 90 GLY A O 1
ATOM 673 N N . LEU A 1 91 ? -3.740 -1.159 4.520 1.00 88.31 91 LEU A N 1
ATOM 674 C CA . LEU A 1 91 ? -2.612 -0.453 3.912 1.00 88.31 91 LEU A CA 1
ATOM 675 C C . LEU A 1 91 ? -2.281 -0.987 2.512 1.00 88.31 91 LEU A C 1
ATOM 677 O O . LEU A 1 91 ? -2.089 -2.187 2.309 1.00 88.31 91 LEU A O 1
ATOM 681 N N . PHE A 1 92 ? -2.178 -0.070 1.552 1.00 87.56 92 PHE A N 1
ATOM 682 C CA . PHE A 1 92 ? -1.935 -0.343 0.135 1.00 87.56 92 PHE A CA 1
ATOM 683 C C . PHE A 1 92 ? -0.846 0.594 -0.397 1.00 87.56 92 PHE A C 1
ATOM 685 O O . PHE A 1 92 ? -0.762 1.737 0.055 1.00 87.56 92 PHE A O 1
ATOM 692 N N . ALA A 1 93 ? -0.053 0.146 -1.374 1.00 83.81 93 ALA A N 1
ATOM 693 C CA . ALA A 1 93 ? 0.983 0.964 -2.007 1.00 83.81 93 ALA A CA 1
ATOM 694 C C . ALA A 1 93 ? 0.932 0.863 -3.541 1.00 83.81 93 ALA A C 1
ATOM 696 O O . ALA A 1 93 ? 0.771 -0.214 -4.108 1.00 83.81 93 ALA A O 1
ATOM 697 N N . ILE A 1 94 ? 1.070 2.003 -4.223 1.00 80.31 94 ILE A N 1
ATOM 698 C CA . ILE A 1 94 ? 1.138 2.106 -5.688 1.00 80.31 94 ILE A CA 1
ATOM 699 C C . ILE A 1 94 ? 2.121 3.210 -6.094 1.00 80.31 94 ILE A C 1
ATOM 701 O O . ILE A 1 94 ? 2.333 4.157 -5.339 1.00 80.31 94 ILE A O 1
ATOM 705 N N . GLY A 1 95 ? 2.672 3.121 -7.306 1.00 74.56 95 GLY A N 1
ATOM 706 C CA . GLY A 1 95 ? 3.570 4.138 -7.866 1.00 74.56 95 GLY A CA 1
ATOM 707 C C . GLY A 1 95 ? 5.031 3.964 -7.443 1.00 74.56 95 GLY A C 1
ATOM 708 O O . GLY A 1 95 ? 5.456 2.852 -7.128 1.00 74.56 95 GLY A O 1
ATOM 709 N N . VAL A 1 96 ? 5.784 5.067 -7.425 1.00 71.06 96 VAL A N 1
ATOM 710 C CA . VAL A 1 96 ? 7.248 5.107 -7.222 1.00 71.06 96 VAL A CA 1
ATOM 711 C C . VAL A 1 96 ? 7.753 4.316 -5.999 1.00 71.06 96 VAL A C 1
ATOM 713 O O . VAL A 1 96 ? 8.760 3.621 -6.133 1.00 71.06 96 VAL A O 1
ATOM 716 N N . PRO A 1 97 ? 7.068 4.288 -4.833 1.00 69.94 97 PRO A N 1
ATOM 717 C CA . PRO A 1 97 ? 7.467 3.441 -3.694 1.00 69.94 97 PRO A CA 1
ATOM 718 C C . PRO A 1 97 ? 7.460 1.928 -3.956 1.00 69.94 97 PRO A C 1
ATOM 720 O O . PRO A 1 97 ? 7.859 1.142 -3.098 1.00 69.94 97 PRO A O 1
ATOM 723 N N . THR A 1 98 ? 6.994 1.512 -5.133 1.00 73.19 98 THR A N 1
ATOM 724 C CA . THR A 1 98 ? 6.908 0.117 -5.560 1.00 73.19 98 THR A CA 1
ATOM 725 C C . THR A 1 98 ? 7.875 -0.232 -6.694 1.00 73.19 98 THR A C 1
ATOM 727 O O . THR A 1 98 ? 7.932 -1.391 -7.090 1.00 73.19 98 THR A O 1
ATOM 730 N N . GLU A 1 99 ? 8.659 0.725 -7.213 1.00 70.38 99 GLU A N 1
ATOM 731 C CA . GLU A 1 99 ? 9.444 0.544 -8.450 1.00 70.38 99 GLU A CA 1
ATOM 732 C C . GLU A 1 99 ? 10.566 -0.498 -8.362 1.00 70.38 99 GLU A C 1
ATOM 734 O O . GLU A 1 99 ? 10.897 -1.150 -9.352 1.00 70.38 99 GLU A O 1
ATOM 739 N N . GLY A 1 100 ? 11.112 -0.720 -7.166 1.00 64.19 100 GLY A N 1
ATOM 740 C CA . GLY A 1 100 ? 12.057 -1.811 -6.904 1.00 64.19 100 GLY A CA 1
ATOM 741 C C . GLY A 1 100 ? 11.452 -3.211 -7.093 1.00 64.19 100 GLY A C 1
ATOM 742 O O . GLY A 1 100 ? 12.156 -4.121 -7.541 1.00 64.19 100 GLY A O 1
ATOM 743 N N . ALA A 1 101 ? 10.149 -3.355 -6.821 1.00 63.47 101 ALA A N 1
ATOM 744 C CA . ALA A 1 101 ? 9.372 -4.592 -6.942 1.00 63.47 101 ALA A CA 1
ATOM 745 C C . ALA A 1 101 ? 8.572 -4.673 -8.260 1.00 63.47 101 ALA A 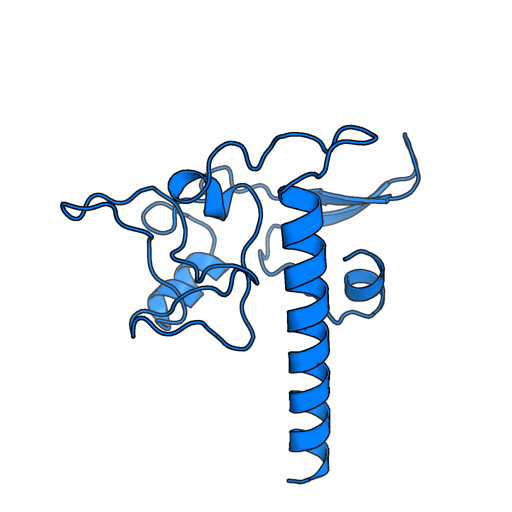C 1
ATOM 747 O O . ALA A 1 101 ? 8.188 -5.756 -8.704 1.00 63.47 101 ALA A O 1
ATOM 748 N N . ARG A 1 102 ? 8.313 -3.528 -8.907 1.00 69.25 102 ARG A N 1
ATOM 749 C CA . ARG A 1 102 ? 7.600 -3.424 -10.183 1.00 69.25 102 ARG A CA 1
ATOM 750 C C . ARG A 1 102 ? 8.276 -2.480 -11.152 1.00 69.25 102 ARG A C 1
ATOM 752 O O . ARG A 1 102 ? 8.399 -1.291 -10.901 1.00 69.25 102 ARG A O 1
ATOM 759 N N . TRP A 1 103 ? 8.606 -2.984 -12.331 1.00 60.66 103 TRP A N 1
ATOM 760 C CA . TRP A 1 103 ? 9.190 -2.143 -13.364 1.00 60.66 103 TRP A CA 1
ATOM 761 C C . TRP A 1 103 ? 8.161 -1.173 -13.960 1.00 60.66 103 TRP A C 1
ATOM 763 O O . TRP A 1 103 ? 7.018 -1.538 -14.229 1.00 60.66 103 TRP A O 1
ATOM 773 N N . VAL A 1 104 ? 8.611 0.062 -14.207 1.00 57.91 104 VAL A N 1
ATOM 774 C CA . VAL A 1 104 ? 7.905 1.103 -14.973 1.00 57.91 104 VAL A CA 1
ATOM 775 C C . VAL A 1 104 ? 6.580 1.587 -14.349 1.00 57.91 104 VAL A C 1
ATOM 777 O O . VAL A 1 104 ? 5.554 1.680 -15.023 1.00 57.91 104 VAL A O 1
ATOM 780 N N . THR A 1 105 ? 6.575 1.960 -13.063 1.00 58.47 105 THR A N 1
ATOM 781 C CA . THR A 1 105 ? 5.351 2.502 -12.425 1.00 58.47 105 THR A CA 1
ATOM 782 C C . THR A 1 105 ? 5.030 3.942 -12.835 1.00 58.47 105 THR A C 1
ATOM 784 O O . THR A 1 105 ? 3.880 4.367 -12.733 1.00 58.47 105 THR A O 1
ATOM 787 N N . THR A 1 106 ? 6.026 4.667 -13.351 1.00 56.25 106 THR A N 1
ATOM 788 C CA . THR A 1 106 ? 5.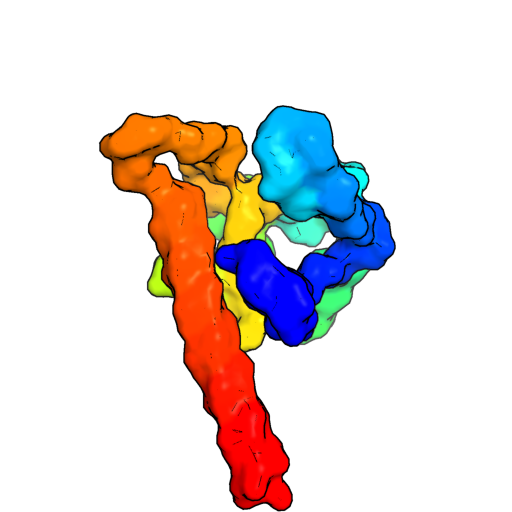900 6.054 -13.829 1.00 56.25 106 THR A CA 1
ATOM 789 C C . THR A 1 106 ? 5.413 6.151 -15.290 1.00 56.25 106 THR A C 1
ATOM 791 O O . THR A 1 106 ? 5.254 7.247 -15.827 1.00 56.25 106 THR A O 1
ATOM 794 N N . ALA A 1 107 ? 5.128 5.030 -15.971 1.00 58.38 107 ALA A N 1
ATOM 795 C CA . ALA A 1 107 ? 4.551 5.088 -17.316 1.00 58.38 107 ALA A CA 1
ATOM 796 C C . ALA A 1 107 ? 3.155 5.728 -17.290 1.00 58.38 107 ALA A C 1
ATOM 798 O O . ALA A 1 107 ? 2.211 5.201 -16.697 1.00 58.38 107 ALA A O 1
ATOM 799 N N . VAL A 1 108 ? 3.022 6.851 -17.997 1.00 60.91 108 VAL A N 1
ATOM 800 C CA . VAL A 1 108 ? 1.735 7.515 -18.214 1.00 60.91 108 VAL A CA 1
ATOM 801 C C . VAL A 1 108 ? 0.778 6.534 -18.904 1.00 60.91 108 VAL A C 1
ATOM 803 O O . VAL A 1 108 ? 1.153 5.956 -19.932 1.00 60.91 108 VAL A O 1
ATOM 806 N N . PRO A 1 109 ? -0.456 6.343 -18.393 1.00 65.44 109 PRO A N 1
ATOM 807 C CA . PRO A 1 109 ? -1.458 5.545 -19.083 1.00 65.44 109 PRO A CA 1
ATOM 808 C C . PRO A 1 109 ? -1.657 6.049 -20.515 1.00 65.44 109 PRO A C 1
ATOM 810 O O . PRO A 1 109 ? -1.910 7.231 -20.744 1.00 65.44 109 PRO A O 1
ATOM 813 N N . ARG A 1 110 ? -1.529 5.151 -21.493 1.00 71.31 110 ARG A N 1
ATOM 814 C CA . ARG A 1 110 ? -1.771 5.454 -22.908 1.00 71.31 110 ARG A CA 1
ATOM 815 C C . ARG A 1 110 ? -3.214 5.074 -23.260 1.00 71.31 110 ARG A C 1
ATOM 817 O O . ARG A 1 110 ? -3.682 4.044 -22.773 1.00 71.31 110 ARG A O 1
ATOM 824 N N . PRO A 1 111 ? -3.926 5.853 -24.096 1.00 65.31 111 PRO A N 1
ATOM 825 C CA . PRO A 1 111 ? -5.249 5.461 -24.574 1.00 65.31 111 PRO A CA 1
ATOM 826 C C . PRO A 1 111 ? -5.223 4.066 -25.207 1.00 65.31 111 PRO A C 1
ATOM 828 O O . PRO A 1 111 ? -4.283 3.744 -25.930 1.00 65.31 111 PRO A O 1
ATOM 831 N N . LEU A 1 112 ? -6.252 3.259 -24.924 1.00 65.94 112 LEU A N 1
ATOM 832 C CA . LEU A 1 112 ? -6.417 1.879 -25.413 1.00 65.94 112 LEU A CA 1
ATOM 833 C C . LEU A 1 112 ? -5.317 0.888 -24.988 1.00 65.94 112 LEU A C 1
ATOM 835 O O . LEU A 1 112 ? -5.333 -0.260 -25.423 1.00 65.94 112 LEU A O 1
ATOM 839 N N . ALA A 1 113 ? -4.392 1.291 -24.114 1.00 68.94 113 ALA A N 1
ATOM 840 C CA . ALA A 1 113 ? -3.497 0.359 -23.451 1.00 68.94 113 ALA A CA 1
ATOM 841 C C . ALA A 1 113 ? -4.175 -0.170 -22.183 1.00 68.94 113 ALA A C 1
ATOM 843 O O . ALA A 1 113 ? -4.686 0.615 -21.380 1.00 68.94 113 ALA A O 1
ATOM 844 N N . ASP A 1 114 ? -4.133 -1.488 -21.974 1.00 73.44 114 ASP A N 1
ATOM 845 C CA . ASP A 1 114 ? -4.498 -2.107 -20.697 1.00 73.44 114 ASP A CA 1
ATOM 846 C C . ASP A 1 114 ? -3.444 -1.763 -19.628 1.00 73.44 114 ASP A C 1
ATOM 848 O O . ASP A 1 114 ? -2.559 -2.546 -19.283 1.00 73.44 114 ASP A O 1
ATOM 852 N N . SER A 1 115 ? -3.461 -0.506 -19.180 1.00 75.75 115 SER A N 1
ATOM 853 C CA . SER A 1 115 ? -2.426 0.062 -18.325 1.00 75.75 115 SER A CA 1
ATOM 854 C C . SER A 1 115 ? -2.404 -0.642 -16.973 1.00 75.75 115 SER A C 1
ATOM 856 O O . SER A 1 115 ? -3.363 -0.584 -16.199 1.00 75.75 115 SER A O 1
ATOM 858 N N . VAL A 1 116 ? -1.254 -1.235 -16.650 1.00 76.81 116 VAL A N 1
ATOM 859 C CA . VAL A 1 116 ? -1.004 -1.889 -15.360 1.00 76.81 116 VAL A CA 1
ATOM 860 C C . VAL A 1 116 ? -1.259 -0.932 -14.196 1.00 76.81 116 VAL A C 1
ATOM 862 O O . VAL A 1 116 ? -1.880 -1.330 -13.216 1.00 76.81 116 VAL A O 1
ATOM 865 N N . LEU A 1 117 ? -0.869 0.342 -14.318 1.00 77.19 117 LEU A N 1
ATOM 866 C CA . LEU A 1 117 ? -1.122 1.346 -13.283 1.00 77.19 117 LEU A CA 1
ATOM 867 C C . LEU A 1 117 ? -2.624 1.562 -13.054 1.00 77.19 117 LEU A C 1
ATOM 869 O O . LEU A 1 117 ? -3.061 1.608 -11.906 1.00 77.19 117 LEU A O 1
ATOM 873 N N . LEU A 1 118 ? -3.422 1.659 -14.126 1.00 80.31 118 LEU A N 1
ATOM 874 C CA . LEU A 1 118 ? -4.875 1.826 -14.013 1.00 80.31 118 LEU A CA 1
ATOM 875 C C . LEU A 1 118 ? -5.548 0.583 -13.423 1.00 80.31 118 LEU A C 1
ATOM 877 O O . LEU A 1 118 ? -6.426 0.717 -12.572 1.00 80.31 118 LEU A O 1
ATOM 881 N N . ARG A 1 119 ? -5.107 -0.619 -13.810 1.00 83.25 119 ARG A N 1
ATOM 882 C CA . ARG A 1 119 ? -5.598 -1.872 -13.221 1.00 83.25 119 ARG A CA 1
ATOM 883 C C . ARG A 1 119 ? -5.264 -1.981 -11.736 1.00 83.25 119 ARG A C 1
ATOM 885 O O . ARG A 1 119 ? -6.146 -2.301 -10.943 1.00 83.25 119 ARG A O 1
ATOM 892 N N . SER A 1 120 ? -4.028 -1.667 -11.345 1.00 82.94 120 SER A N 1
ATOM 893 C CA . SER A 1 120 ? -3.619 -1.630 -9.934 1.00 82.94 120 SER A CA 1
ATOM 894 C C . SER A 1 120 ? -4.431 -0.603 -9.159 1.00 82.94 120 SER A C 1
ATOM 896 O O . SER A 1 120 ? -4.906 -0.886 -8.062 1.00 82.94 120 SER A O 1
ATOM 898 N N . ALA A 1 121 ? -4.654 0.569 -9.753 1.00 82.44 121 ALA A N 1
ATOM 899 C CA . ALA A 1 121 ? -5.460 1.610 -9.149 1.00 82.44 121 ALA A CA 1
ATOM 900 C C . ALA A 1 121 ? -6.913 1.174 -8.914 1.00 82.44 121 ALA A C 1
ATOM 902 O O . ALA A 1 121 ? -7.452 1.402 -7.830 1.00 82.44 121 ALA A O 1
ATOM 903 N N . ASP A 1 122 ? -7.542 0.521 -9.892 1.00 86.25 122 ASP A N 1
ATOM 904 C CA . ASP A 1 122 ? -8.900 -0.009 -9.745 1.00 86.25 122 ASP A CA 1
ATOM 905 C C . ASP A 1 122 ? -8.963 -1.124 -8.688 1.00 86.25 122 ASP A C 1
ATOM 907 O O . ASP A 1 122 ? -9.832 -1.105 -7.813 1.00 86.25 122 ASP A O 1
ATOM 911 N N . ALA A 1 123 ? -7.998 -2.050 -8.697 1.00 88.88 123 ALA A N 1
ATOM 912 C CA . ALA A 1 123 ? -7.914 -3.133 -7.720 1.00 88.88 123 ALA A CA 1
ATOM 913 C C . ALA A 1 123 ? -7.772 -2.605 -6.281 1.00 88.88 123 ALA A C 1
ATOM 915 O O . ALA A 1 123 ? -8.518 -3.030 -5.393 1.00 88.88 123 ALA A O 1
ATOM 916 N N . VAL A 1 124 ? -6.876 -1.635 -6.060 1.00 88.19 124 VAL A N 1
ATOM 917 C CA . VAL A 1 124 ? -6.695 -0.959 -4.765 1.00 88.19 124 VAL A CA 1
ATOM 918 C C . VAL A 1 124 ? -7.967 -0.227 -4.356 1.00 88.19 124 VAL A C 1
ATOM 920 O O . VAL A 1 124 ? -8.430 -0.392 -3.230 1.00 88.19 124 VAL A O 1
ATOM 923 N N . ALA A 1 125 ? -8.581 0.540 -5.261 1.00 86.19 125 ALA A N 1
ATOM 924 C CA . ALA A 1 125 ? -9.803 1.282 -4.964 1.00 86.19 125 ALA A CA 1
ATOM 925 C C . ALA A 1 125 ? -10.944 0.360 -4.506 1.00 86.19 125 ALA A C 1
ATOM 927 O O . ALA A 1 125 ? -11.605 0.642 -3.504 1.00 86.19 125 ALA A O 1
ATOM 928 N N . ARG A 1 126 ? -11.157 -0.765 -5.201 1.00 90.38 126 ARG A N 1
ATOM 929 C CA . ARG A 1 126 ? -12.171 -1.762 -4.821 1.00 90.38 126 ARG A CA 1
ATOM 930 C C . ARG A 1 126 ? -11.845 -2.433 -3.493 1.00 90.38 126 ARG A C 1
ATOM 932 O O . ARG A 1 126 ? -12.748 -2.637 -2.683 1.00 90.38 126 ARG A O 1
ATOM 939 N N . ALA A 1 127 ? -10.583 -2.789 -3.264 1.00 91.06 127 ALA A N 1
ATOM 940 C CA . ALA A 1 127 ? -10.161 -3.431 -2.024 1.00 91.06 127 ALA A CA 1
ATOM 941 C C . ALA A 1 127 ? -10.307 -2.494 -0.816 1.00 91.06 127 ALA A C 1
ATOM 943 O O . ALA A 1 127 ? -10.851 -2.909 0.206 1.00 91.06 127 ALA A O 1
ATOM 944 N N . ALA A 1 128 ? -9.901 -1.231 -0.957 1.00 87.94 128 ALA A N 1
ATOM 945 C CA . ALA A 1 128 ? -10.046 -0.209 0.074 1.00 87.94 128 ALA A CA 1
ATOM 946 C C . ALA A 1 128 ? -11.520 0.051 0.416 1.00 87.94 128 ALA A C 1
ATOM 948 O O . ALA A 1 128 ? -11.876 0.100 1.589 1.00 87.94 128 ALA A O 1
ATOM 949 N N . LEU A 1 129 ? -12.397 0.143 -0.593 1.00 89.75 129 LEU A N 1
ATOM 950 C CA . LEU A 1 129 ? -13.841 0.294 -0.378 1.00 89.75 129 LEU A CA 1
ATOM 951 C C . LEU A 1 129 ? -14.448 -0.879 0.396 1.00 89.75 129 LEU A C 1
ATOM 953 O O . LEU A 1 129 ? -15.204 -0.664 1.340 1.00 89.75 129 LEU A O 1
ATOM 957 N N . ARG A 1 130 ? -14.108 -2.116 0.016 1.00 91.12 130 ARG A N 1
ATOM 958 C CA . ARG A 1 130 ? -14.590 -3.319 0.711 1.00 91.12 130 ARG A CA 1
ATOM 959 C C . ARG A 1 130 ? -14.113 -3.361 2.158 1.00 91.12 130 ARG A C 1
ATOM 961 O O . ARG A 1 130 ? -14.900 -3.694 3.038 1.00 91.12 130 ARG A O 1
ATOM 968 N N . GLN A 1 131 ? -12.851 -3.004 2.403 1.00 90.75 131 GLN A N 1
ATOM 969 C CA . GLN A 1 131 ? -12.322 -2.951 3.762 1.00 90.75 131 GLN A CA 1
ATOM 970 C C . GLN A 1 131 ? -13.044 -1.886 4.593 1.00 90.75 131 GLN A C 1
ATOM 972 O O . GLN A 1 131 ? -13.537 -2.194 5.669 1.00 90.75 131 GLN A O 1
ATOM 977 N N . ALA A 1 132 ? -13.191 -0.670 4.063 1.00 85.94 132 ALA A N 1
ATOM 978 C CA . ALA A 1 132 ? -13.886 0.409 4.759 1.00 85.94 132 ALA A CA 1
ATOM 979 C C . ALA A 1 132 ? -15.347 0.048 5.081 1.00 85.94 132 ALA A C 1
ATOM 981 O O . ALA A 1 132 ? -15.839 0.355 6.164 1.00 85.94 132 ALA A O 1
ATOM 982 N N . GLN A 1 133 ? -16.041 -0.631 4.162 1.00 90.56 133 GLN A N 1
ATOM 983 C CA . GLN A 1 133 ? -17.392 -1.135 4.408 1.00 90.56 133 GLN A CA 1
ATOM 984 C C . GLN A 1 133 ? -17.418 -2.136 5.567 1.00 90.56 133 GLN A C 1
ATOM 986 O O . GLN A 1 133 ? -18.292 -2.037 6.426 1.00 90.56 133 GLN A O 1
ATOM 991 N N . LYS A 1 134 ? -16.471 -3.079 5.602 1.00 89.25 134 LYS A N 1
ATOM 992 C CA . LYS A 1 134 ? -16.354 -4.050 6.693 1.00 89.25 134 LYS A CA 1
ATOM 993 C C . LYS A 1 134 ? -16.117 -3.348 8.031 1.00 89.25 134 LYS A C 1
ATOM 995 O O . LYS A 1 134 ? -16.876 -3.573 8.963 1.00 89.25 134 LYS A O 1
ATOM 1000 N N . ASP A 1 135 ? -15.155 -2.431 8.088 1.00 86.44 135 ASP A N 1
ATOM 1001 C CA . ASP A 1 135 ? -14.823 -1.697 9.313 1.00 86.44 135 ASP A CA 1
ATOM 1002 C C . ASP A 1 135 ? -16.025 -0.893 9.847 1.00 86.44 135 ASP A C 1
ATOM 1004 O O . ASP A 1 135 ? -16.212 -0.764 11.057 1.00 86.44 135 ASP A O 1
ATOM 1008 N N . LEU A 1 136 ? -16.857 -0.343 8.953 1.00 86.25 136 LEU A N 1
ATOM 1009 C CA . LEU A 1 136 ? -18.091 0.358 9.323 1.00 86.25 136 LEU A CA 1
ATOM 1010 C C . LEU A 1 136 ? -19.170 -0.579 9.872 1.00 86.25 136 LEU A C 1
ATOM 1012 O O . LEU A 1 136 ? -19.921 -0.171 10.756 1.00 86.25 136 LEU A O 1
ATOM 1016 N N . LEU A 1 137 ? -19.285 -1.793 9.332 1.00 89.00 137 LEU A N 1
ATOM 1017 C CA . LEU A 1 137 ? -20.231 -2.795 9.823 1.00 89.00 137 LEU A CA 1
ATOM 1018 C C . LEU A 1 137 ? -19.788 -3.332 11.184 1.00 89.00 137 LEU A C 1
ATOM 1020 O O . LEU A 1 137 ? -20.597 -3.351 12.107 1.00 89.00 137 LEU A O 1
ATOM 1024 N N . ASP A 1 138 ? -18.506 -3.660 11.332 1.00 87.25 138 ASP A N 1
ATOM 1025 C CA . ASP A 1 138 ? -17.934 -4.158 12.585 1.00 87.25 138 ASP A CA 1
ATOM 1026 C C . ASP A 1 138 ? -18.105 -3.120 13.713 1.00 87.25 138 ASP A C 1
ATOM 1028 O O . ASP A 1 138 ? -18.512 -3.465 14.817 1.00 87.25 138 ASP A O 1
ATOM 1032 N N . LYS A 1 139 ? -17.918 -1.823 13.420 1.00 79.12 139 LYS A N 1
ATOM 1033 C CA . LYS A 1 139 ? -18.168 -0.720 14.374 1.00 79.12 139 LYS A CA 1
ATOM 1034 C C . LYS A 1 139 ? -19.637 -0.477 14.725 1.00 79.12 139 LYS A C 1
ATOM 1036 O O . LYS A 1 139 ? -19.903 0.204 15.705 1.00 79.12 139 LYS A O 1
ATOM 1041 N N . LYS A 1 140 ? -20.584 -0.922 13.897 1.00 59.16 140 LYS A N 1
ATOM 1042 C CA . LYS A 1 140 ? -22.027 -0.800 14.177 1.00 59.16 140 LYS A CA 1
ATOM 1043 C C . LYS A 1 140 ? -22.574 -1.991 14.965 1.00 59.16 140 LYS A C 1
ATOM 1045 O O . LYS A 1 140 ? -23.688 -1.900 15.470 1.00 59.16 140 LYS A O 1
ATOM 1050 N N . LEU A 1 141 ? -21.833 -3.098 14.994 1.00 55.38 141 LEU A N 1
ATOM 1051 C CA . LEU A 1 141 ? -22.227 -4.365 15.612 1.00 55.38 141 LEU A CA 1
ATOM 1052 C C . LEU A 1 141 ? -21.505 -4.645 16.941 1.00 55.38 141 LEU A C 1
ATOM 1054 O O . LEU A 1 141 ? -21.872 -5.606 17.615 1.00 55.38 141 LEU A O 1
ATOM 1058 N N . GLY A 1 142 ? -20.499 -3.843 17.301 1.00 48.22 142 GLY A N 1
ATOM 1059 C CA . GLY A 1 142 ? -19.832 -3.844 18.609 1.00 48.22 142 GLY A CA 1
ATOM 1060 C C . GLY A 1 142 ? -20.229 -2.637 19.441 1.00 48.22 142 GLY A C 1
ATOM 1061 O O . GLY A 1 142 ? -20.231 -2.782 20.681 1.00 48.22 142 GLY A O 1
#

Sequence (142 aa):
MVALMKARVLKVLNPDSKVTWNERNGSGWTVTDQDGKSNPVKTENSLLKDLLTTKQCRPDTRAGGSDTGALAMSPMPERVVGDDGKPNVGLFAIGVPTEGARWVTTAVPRPLADSVLLRSADAVARAALRQAQKDLLDKKLG

Foldseek 3Di:
DQVCVVVVLDDPPFPQWDWDFDPPPDTDIDIDDPWPQLQLVPTPGPVSVVCVVVQVWDFDADDVGDGLSAIDADPPLAFGAGPVRDGDQQHHDAAPNCCSVPPDSVDDDDPPDPDPRVVNVVRVVVSSVVSVVVVVVVVVVD